Protein AF-A0A2J6SRW3-F1 (afdb_monomer)

Nearest PDB structures (foldseek):
  9bcx-assembly1_I  TM=2.995E-01  e=3.401E+00  Saccharomyces cerevisiae
  7tyx-assembly1_E  TM=2.985E-01  e=9.041E+00  Homo sapiens

Mean predicted aligned error: 15.65 Å

Organism: NCBI:txid1095630

Foldseek 3Di:
DDDPVPQDDPVVLVPDPLVVLLVVLLVVCVVPVPDDLVVSCVSRVRVDSVVSVVVNVVVVVVVVLVVQLLVQLCVVCVVVVNHRALVSSLVSQQVSCVVVVHDGDDPVRSVVVVVVCPVDDGDPDDGPPPPPPPDDDPPVVDD

Sequence (143 aa):
MARLSNLPNYTLLRDMPERDKLRKAIQFLKANPEETPATAARAYYVRNEDTVKKTWQRERKKMGTARALIQYAVSHAINGGKGATKQIIYNCAMWIRTEDNKIAPSWKWFSQWLKSTPELHMIKTKPIASHRIDLHTEQSLRD

Structure (mmCIF, N/CA/C/O backbone):
data_AF-A0A2J6SRW3-F1
#
_entry.id   AF-A0A2J6SRW3-F1
#
loop_
_atom_site.group_PDB
_atom_site.id
_atom_site.type_symbol
_atom_site.label_atom_id
_atom_site.label_alt_id
_atom_site.label_comp_id
_atom_site.label_asym_id
_atom_site.label_entity_id
_atom_site.label_seq_id
_atom_site.pdbx_PDB_ins_code
_atom_site.Cartn_x
_atom_site.Cartn_y
_atom_site.Cartn_z
_atom_site.occupancy
_atom_site.B_iso_or_equiv
_atom_site.auth_seq_id
_atom_site.auth_comp_id
_atom_site.auth_asym_id
_atom_site.auth_atom_id
_atom_site.pdbx_PDB_model_num
ATOM 1 N N . MET A 1 1 ? -27.787 3.342 -3.866 1.00 36.22 1 MET A N 1
ATOM 2 C CA . MET A 1 1 ? -28.312 2.419 -2.834 1.00 36.22 1 MET A CA 1
ATOM 3 C C . MET A 1 1 ? -27.382 1.211 -2.748 1.00 36.22 1 MET A C 1
ATOM 5 O O . MET A 1 1 ? -27.471 0.330 -3.594 1.00 36.22 1 MET A O 1
ATOM 9 N N . ALA A 1 2 ? -26.433 1.209 -1.807 1.00 40.78 2 ALA A N 1
ATOM 10 C CA . ALA A 1 2 ? -25.492 0.103 -1.612 1.00 40.78 2 ALA A CA 1
ATOM 11 C C . ALA A 1 2 ? -26.130 -1.005 -0.753 1.00 40.78 2 ALA A C 1
ATOM 13 O O . ALA A 1 2 ? -26.839 -0.728 0.214 1.00 40.78 2 ALA A O 1
ATOM 14 N N . ARG A 1 3 ? -25.924 -2.261 -1.161 1.00 43.66 3 ARG A N 1
ATOM 15 C CA . ARG A 1 3 ? -26.561 -3.467 -0.611 1.00 43.66 3 ARG A CA 1
ATOM 16 C C . ARG A 1 3 ? -26.023 -3.784 0.792 1.00 43.66 3 ARG A C 1
ATOM 18 O O . ARG A 1 3 ? -24.826 -3.986 0.962 1.00 43.66 3 ARG A O 1
ATOM 25 N N . LEU A 1 4 ? -26.922 -3.930 1.767 1.00 50.81 4 LEU A N 1
ATOM 26 C CA . LEU A 1 4 ? -26.647 -4.341 3.158 1.00 50.81 4 LEU A CA 1
ATOM 27 C C . LEU A 1 4 ? -26.130 -5.794 3.306 1.00 50.81 4 LEU A C 1
ATOM 29 O O . LEU A 1 4 ? -25.950 -6.272 4.421 1.00 50.81 4 LEU A O 1
ATOM 33 N N . SER A 1 5 ? -25.884 -6.517 2.208 1.00 50.94 5 SER A N 1
ATOM 34 C CA . SER A 1 5 ? -25.648 -7.969 2.213 1.00 50.94 5 SER A CA 1
ATOM 35 C C . SER A 1 5 ? -24.276 -8.413 2.733 1.00 50.94 5 SER A C 1
ATOM 37 O O . SER A 1 5 ? -24.049 -9.610 2.855 1.00 50.94 5 SER A O 1
ATOM 39 N N . ASN A 1 6 ? -23.363 -7.485 3.039 1.00 56.56 6 ASN A N 1
ATOM 40 C CA . ASN A 1 6 ? -22.002 -7.797 3.500 1.00 56.56 6 ASN A CA 1
ATOM 41 C C . ASN A 1 6 ? -21.729 -7.363 4.947 1.00 56.56 6 ASN A C 1
ATOM 43 O O . ASN A 1 6 ? -20.568 -7.283 5.356 1.00 56.56 6 ASN A O 1
ATOM 47 N N . LEU A 1 7 ? -22.771 -7.049 5.723 1.00 59.22 7 LEU A N 1
ATOM 48 C CA . LEU A 1 7 ? -22.577 -6.689 7.120 1.00 59.22 7 LEU A CA 1
ATOM 49 C C . LEU A 1 7 ? -22.248 -7.943 7.953 1.00 59.22 7 LEU A C 1
ATOM 51 O O . LEU A 1 7 ? -22.978 -8.932 7.907 1.00 59.22 7 LEU A O 1
ATOM 55 N N . PRO A 1 8 ? -21.136 -7.930 8.699 1.00 60.94 8 PRO A N 1
ATOM 56 C CA . PRO A 1 8 ? -20.724 -9.050 9.539 1.00 60.94 8 PRO A CA 1
ATOM 57 C C . PRO A 1 8 ? -21.700 -9.301 10.700 1.00 60.94 8 PRO A C 1
ATOM 59 O O . PRO A 1 8 ? -22.251 -8.364 11.277 1.00 60.94 8 PRO A O 1
ATOM 62 N N . ASN A 1 9 ? -21.855 -10.574 11.089 1.00 65.56 9 ASN A N 1
ATOM 63 C CA . ASN A 1 9 ? -22.649 -10.976 12.256 1.00 65.56 9 ASN A CA 1
ATOM 64 C C . ASN A 1 9 ? -22.162 -10.256 13.529 1.00 65.56 9 ASN A C 1
ATOM 66 O O . ASN A 1 9 ? -21.018 -10.412 13.964 1.00 65.56 9 ASN A O 1
ATOM 70 N N . TYR A 1 10 ? -23.061 -9.475 14.123 1.00 60.00 10 TYR A N 1
ATOM 71 C CA . TYR A 1 10 ? -22.820 -8.509 15.203 1.00 60.00 10 TYR A CA 1
ATOM 72 C C . TYR A 1 10 ? -22.334 -9.149 16.511 1.00 60.00 10 TYR A C 1
ATOM 74 O O . TYR A 1 10 ? -21.537 -8.550 17.234 1.00 60.00 10 TYR A O 1
ATOM 82 N N . THR A 1 11 ? -22.751 -10.382 16.800 1.00 58.75 11 THR A N 1
ATOM 83 C CA . THR A 1 11 ? -22.371 -11.118 18.016 1.00 58.75 11 THR A CA 1
ATOM 84 C C . THR A 1 11 ? -20.885 -11.476 18.053 1.00 58.75 11 THR A C 1
ATOM 86 O O . THR A 1 11 ? -20.236 -11.270 19.070 1.00 58.75 11 THR A O 1
ATOM 89 N N . LEU A 1 12 ? -20.295 -11.902 16.932 1.00 65.94 12 LEU A N 1
ATOM 90 C CA . LEU A 1 12 ? -18.880 -12.307 16.872 1.00 65.94 12 LEU A CA 1
ATOM 91 C C . LEU A 1 12 ? -17.896 -11.126 16.861 1.00 65.94 12 LEU A C 1
ATOM 93 O O . LEU A 1 12 ? -16.700 -11.301 17.088 1.00 65.94 12 LEU A O 1
ATOM 97 N N . LEU A 1 13 ? -18.370 -9.917 16.555 1.00 67.62 13 LEU A N 1
ATOM 98 C CA . LEU A 1 13 ? -17.524 -8.726 16.464 1.00 67.62 13 LEU A CA 1
ATOM 99 C C . LEU A 1 13 ? -17.340 -8.004 17.790 1.00 67.62 13 LEU A C 1
ATOM 101 O O . LEU A 1 13 ? -16.354 -7.283 17.953 1.00 67.62 13 LEU A O 1
ATOM 105 N N . ARG A 1 14 ? -18.273 -8.153 18.732 1.00 68.75 14 ARG A N 1
ATOM 106 C CA 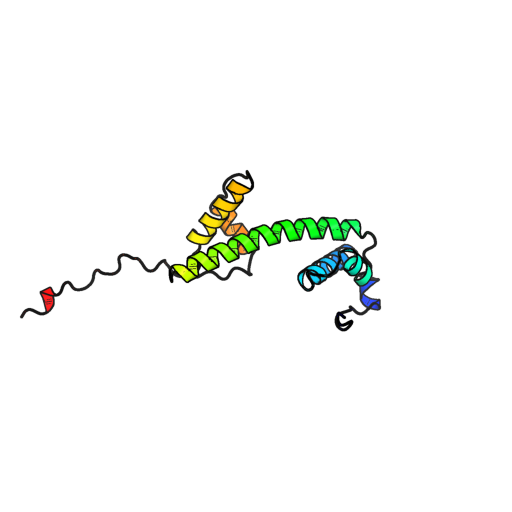. ARG A 1 14 ? -18.201 -7.442 20.010 1.00 68.75 14 ARG A CA 1
ATOM 107 C C . ARG A 1 14 ? -17.042 -7.951 20.865 1.00 68.75 14 ARG A C 1
ATOM 109 O O . ARG A 1 14 ? -16.282 -7.127 21.373 1.00 68.75 14 ARG A O 1
ATOM 116 N N . ASP A 1 15 ? -16.842 -9.264 20.875 1.00 79.31 15 ASP A N 1
ATOM 117 C CA . ASP A 1 15 ? -15.841 -9.951 21.704 1.00 79.31 15 ASP A CA 1
ATOM 118 C C . ASP A 1 15 ? -14.469 -10.071 21.024 1.00 79.31 15 ASP A C 1
ATOM 120 O O . ASP A 1 15 ? -13.483 -10.496 21.623 1.00 79.31 15 ASP A O 1
ATOM 124 N N . MET A 1 16 ? -14.382 -9.665 19.756 1.00 82.38 16 MET A N 1
ATOM 125 C CA . MET A 1 16 ? -13.140 -9.686 18.993 1.00 82.38 16 MET A CA 1
ATOM 126 C C . MET A 1 16 ? -12.125 -8.670 19.552 1.00 82.38 16 MET A C 1
ATOM 128 O O . MET A 1 16 ? -12.514 -7.559 19.921 1.00 82.38 16 MET A O 1
ATOM 132 N N . PRO A 1 17 ? -10.814 -8.970 19.563 1.00 86.88 17 PRO A N 1
ATOM 133 C CA . PRO A 1 17 ? -9.799 -7.990 19.932 1.00 86.88 17 PRO A CA 1
ATOM 134 C C . PRO A 1 17 ? -9.861 -6.742 19.044 1.00 86.88 17 PRO A C 1
ATOM 136 O O . PRO A 1 17 ? -10.062 -6.826 17.831 1.00 86.88 17 PRO A O 1
ATOM 139 N N . GLU A 1 18 ? -9.622 -5.565 19.624 1.00 84.25 18 GLU A N 1
ATOM 140 C CA . GLU A 1 18 ? -9.732 -4.279 18.915 1.00 84.25 18 GLU A CA 1
ATOM 141 C C . GLU A 1 18 ? -8.803 -4.187 17.690 1.00 84.25 18 GLU A C 1
ATOM 143 O O . GLU A 1 18 ? -9.162 -3.610 16.661 1.00 84.25 18 GLU A O 1
ATOM 148 N N . ARG A 1 19 ? -7.637 -4.847 17.753 1.00 85.50 19 ARG A N 1
ATOM 149 C CA . ARG A 1 19 ? -6.706 -4.977 16.620 1.00 85.50 19 ARG A CA 1
ATOM 150 C C . ARG A 1 19 ? -7.325 -5.702 15.422 1.00 85.50 19 ARG A C 1
ATOM 152 O O . ARG A 1 19 ? -7.100 -5.291 14.284 1.00 85.50 19 ARG A O 1
ATOM 159 N N . ASP A 1 20 ? -8.104 -6.751 15.662 1.00 87.62 20 ASP A N 1
ATOM 160 C CA . ASP A 1 20 ? -8.722 -7.542 14.596 1.00 87.62 20 ASP A CA 1
ATOM 161 C C . ASP A 1 20 ? -9.959 -6.846 14.023 1.00 87.62 20 ASP A C 1
ATOM 163 O O . ASP A 1 20 ? -10.156 -6.865 12.805 1.00 87.62 20 ASP A O 1
ATOM 167 N N . LYS A 1 21 ? -10.722 -6.126 14.859 1.00 87.88 21 LYS A N 1
ATOM 168 C CA . LYS A 1 21 ? -11.794 -5.228 14.389 1.00 87.88 21 LYS A CA 1
ATOM 169 C C . LYS A 1 21 ? -11.248 -4.171 13.434 1.00 87.88 21 LYS A C 1
ATOM 171 O O . LYS A 1 21 ? -11.782 -3.986 12.342 1.00 87.88 21 LYS A O 1
ATOM 176 N N . LEU A 1 22 ? -10.132 -3.535 13.803 1.00 89.06 22 LEU A N 1
ATOM 177 C CA . LEU A 1 22 ? -9.450 -2.550 12.965 1.00 89.06 22 LEU A CA 1
ATOM 178 C C . LEU A 1 22 ? -8.972 -3.163 11.639 1.00 89.06 22 LEU A C 1
ATOM 180 O O . LEU A 1 22 ? -9.162 -2.563 10.582 1.00 89.06 22 LEU A O 1
ATOM 184 N N . ARG A 1 23 ? -8.391 -4.370 11.668 1.00 88.06 23 ARG A N 1
ATOM 185 C CA . ARG A 1 23 ? -7.943 -5.070 10.453 1.00 88.06 23 ARG A CA 1
ATOM 186 C C . ARG A 1 23 ? -9.110 -5.335 9.495 1.00 88.06 23 ARG A C 1
ATOM 188 O O . ARG A 1 23 ? -8.982 -5.048 8.305 1.00 88.06 23 ARG A O 1
ATOM 195 N N . LYS A 1 24 ? -10.245 -5.820 10.007 1.00 89.19 24 LYS A N 1
ATOM 196 C CA . LYS A 1 24 ? -11.451 -6.061 9.199 1.00 89.19 24 LYS A CA 1
ATOM 197 C C . LYS A 1 24 ? -12.068 -4.766 8.664 1.00 89.19 24 LYS A C 1
ATOM 199 O O . LYS A 1 24 ? -12.437 -4.721 7.495 1.00 89.19 24 LYS A O 1
ATOM 204 N N . ALA A 1 25 ? -12.095 -3.698 9.463 1.00 88.81 25 ALA A N 1
ATOM 205 C CA . ALA A 1 25 ? -12.568 -2.384 9.022 1.00 88.81 25 ALA A CA 1
ATOM 206 C C . ALA A 1 25 ? -11.741 -1.841 7.844 1.00 88.81 25 ALA A C 1
ATOM 208 O O . ALA A 1 25 ? -12.290 -1.356 6.857 1.00 88.81 25 ALA A O 1
ATOM 209 N N . ILE A 1 26 ? -10.414 -1.984 7.902 1.00 88.50 26 ILE A N 1
ATOM 210 C CA . ILE A 1 26 ? -9.530 -1.594 6.797 1.00 88.50 26 ILE A CA 1
ATOM 211 C C . ILE A 1 26 ? -9.733 -2.491 5.573 1.00 88.50 26 ILE A C 1
ATOM 213 O O . ILE A 1 26 ? -9.733 -1.993 4.451 1.00 88.50 26 ILE A O 1
ATOM 217 N N . GLN A 1 27 ? -9.941 -3.795 5.762 1.00 87.06 27 GLN A N 1
ATOM 218 C CA . GLN A 1 27 ? -10.244 -4.713 4.661 1.00 87.06 27 GLN A CA 1
ATOM 219 C C . GLN A 1 27 ? -11.572 -4.364 3.971 1.00 87.06 27 GLN A C 1
ATOM 221 O O . GLN A 1 27 ? -11.648 -4.385 2.744 1.00 87.06 27 GLN A O 1
ATOM 226 N N . PHE A 1 28 ? -12.587 -3.964 4.737 1.00 87.25 28 PHE A N 1
ATOM 227 C CA . PHE A 1 28 ? -13.860 -3.482 4.207 1.00 87.25 28 PHE A CA 1
ATOM 228 C C . PHE A 1 28 ? -13.699 -2.215 3.359 1.00 87.25 28 PHE A C 1
ATOM 230 O O . PHE A 1 28 ? -14.261 -2.149 2.268 1.00 87.25 28 PHE A O 1
ATOM 237 N N . LEU A 1 29 ? -12.884 -1.253 3.807 1.00 87.25 29 LEU A N 1
ATOM 238 C CA . LEU A 1 29 ? -12.569 -0.044 3.032 1.00 87.25 29 LEU A CA 1
ATOM 239 C C . LEU A 1 29 ? -11.764 -0.349 1.758 1.00 87.25 29 LEU A C 1
ATOM 241 O O . LEU A 1 29 ? -11.920 0.338 0.753 1.00 87.25 29 LEU A O 1
ATOM 245 N N . LYS A 1 30 ? -10.923 -1.395 1.762 1.00 83.12 30 LYS A N 1
ATOM 246 C CA . LYS A 1 30 ? -10.240 -1.867 0.543 1.00 83.12 30 LYS A CA 1
ATOM 247 C C . LYS A 1 30 ? -11.224 -2.434 -0.482 1.00 83.12 30 LYS A C 1
ATOM 249 O O . LYS A 1 30 ? -11.048 -2.186 -1.670 1.00 83.12 30 LYS A O 1
ATOM 254 N N . ALA A 1 31 ? -12.236 -3.173 -0.030 1.00 82.69 31 ALA A N 1
ATOM 255 C CA . ALA A 1 31 ? -13.265 -3.745 -0.899 1.00 82.69 31 ALA A CA 1
ATOM 256 C C . ALA A 1 31 ? -14.289 -2.703 -1.388 1.00 82.69 31 ALA A C 1
ATOM 258 O O . ALA A 1 31 ? -14.826 -2.851 -2.481 1.00 82.69 31 ALA A O 1
ATOM 259 N N . ASN A 1 32 ? -14.533 -1.646 -0.604 1.00 84.31 32 ASN A N 1
ATOM 260 C CA . ASN A 1 32 ? -15.525 -0.609 -0.890 1.00 84.31 32 ASN A CA 1
ATOM 261 C C . ASN A 1 32 ? -14.865 0.783 -0.843 1.00 84.31 32 ASN A C 1
ATOM 263 O O . ASN A 1 32 ? -14.914 1.454 0.189 1.00 84.31 32 ASN A O 1
ATOM 267 N N . PRO A 1 33 ? -14.224 1.235 -1.936 1.00 77.62 33 PRO A N 1
ATOM 268 C CA . PRO A 1 33 ? -13.444 2.474 -1.941 1.00 77.62 33 PRO A CA 1
ATOM 269 C C . PRO A 1 33 ? -14.284 3.758 -1.830 1.00 77.62 33 PRO A C 1
ATOM 271 O O . PRO A 1 33 ? -13.722 4.805 -1.509 1.00 77.62 33 PRO A O 1
ATOM 274 N N . GLU A 1 34 ? -15.592 3.692 -2.091 1.00 81.06 34 GLU A N 1
ATOM 275 C CA . GLU A 1 34 ? -16.524 4.824 -1.949 1.00 81.06 34 GLU A CA 1
ATOM 276 C C . GLU A 1 34 ? -17.013 5.024 -0.508 1.00 81.06 34 GLU A C 1
ATOM 278 O O . GLU A 1 34 ? -17.538 6.083 -0.168 1.00 81.06 34 GLU A O 1
ATOM 283 N N . GLU A 1 35 ? -16.823 4.026 0.358 1.00 86.75 35 GLU A N 1
ATOM 284 C CA . GLU A 1 35 ? -17.306 4.072 1.733 1.00 86.75 35 GLU A CA 1
ATOM 285 C C . GLU A 1 35 ? -16.422 4.933 2.636 1.00 86.75 35 GLU A C 1
ATOM 287 O O . GLU A 1 35 ? -15.200 5.045 2.480 1.00 86.75 35 GLU A O 1
ATOM 292 N N . THR A 1 36 ? -17.053 5.534 3.644 1.00 88.75 36 THR A N 1
ATOM 293 C CA . THR A 1 36 ? -16.344 6.406 4.581 1.00 88.75 36 THR A CA 1
ATOM 294 C C . THR A 1 36 ? -15.687 5.608 5.714 1.00 88.75 36 THR A C 1
ATOM 296 O O . THR A 1 36 ? -16.228 4.591 6.164 1.00 88.75 36 THR A O 1
ATOM 299 N N . PRO A 1 37 ? -14.550 6.080 6.265 1.00 87.88 37 PRO A N 1
ATOM 300 C CA . PRO A 1 37 ? -13.959 5.496 7.471 1.00 87.88 37 PRO A CA 1
ATOM 301 C C . PRO A 1 37 ? -14.932 5.445 8.655 1.00 87.88 37 PRO A C 1
ATOM 303 O O . PRO A 1 37 ? -14.870 4.508 9.448 1.00 87.88 37 PRO A O 1
ATOM 306 N N . ALA A 1 38 ? -15.862 6.403 8.723 1.00 86.50 38 ALA A N 1
ATOM 307 C CA . ALA A 1 38 ? -16.943 6.440 9.700 1.00 86.50 38 ALA A CA 1
ATOM 308 C C . ALA A 1 38 ? -17.891 5.245 9.554 1.00 86.50 38 ALA A C 1
ATOM 310 O O . ALA A 1 38 ? -18.236 4.605 10.549 1.00 86.50 38 ALA A O 1
ATOM 311 N N . THR A 1 39 ? -18.287 4.915 8.318 1.00 88.19 39 THR A N 1
ATOM 312 C CA . THR A 1 39 ? -19.11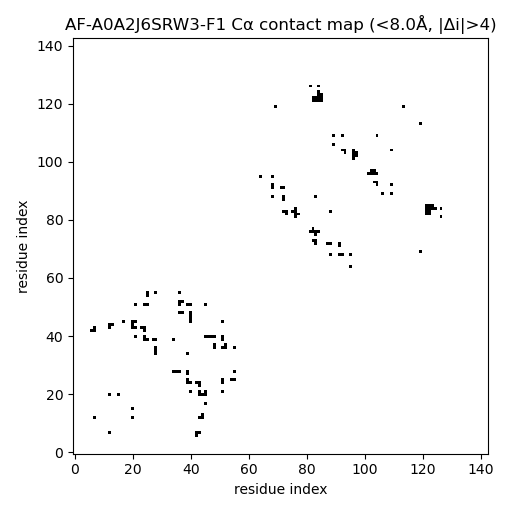4 3.737 8.022 1.00 88.19 39 THR A CA 1
ATOM 313 C C . THR A 1 39 ? -18.402 2.463 8.475 1.00 88.19 39 THR A C 1
ATOM 315 O O . THR A 1 39 ? -18.991 1.631 9.162 1.00 88.19 39 THR A O 1
ATOM 318 N N . ALA A 1 40 ? -17.110 2.329 8.159 1.00 87.38 40 ALA A N 1
ATOM 319 C CA . ALA A 1 40 ? -16.323 1.155 8.528 1.00 87.38 40 ALA A CA 1
ATOM 320 C C . ALA A 1 40 ? -16.117 1.027 10.048 1.00 87.38 40 ALA A C 1
ATOM 322 O O . ALA A 1 40 ? -16.229 -0.070 10.595 1.00 87.38 40 ALA A O 1
ATOM 323 N N . ALA A 1 41 ? -15.855 2.133 10.749 1.00 88.50 41 ALA A N 1
ATOM 324 C CA . ALA A 1 41 ? -15.718 2.134 12.204 1.00 88.50 41 ALA A CA 1
ATOM 325 C C . ALA A 1 41 ? -17.011 1.671 12.891 1.00 88.50 41 ALA A C 1
ATOM 327 O O . ALA A 1 41 ? -16.957 0.841 13.801 1.00 88.50 41 ALA A O 1
ATOM 328 N N . ARG A 1 42 ? -18.167 2.145 12.403 1.00 86.56 42 ARG A N 1
ATOM 329 C CA . ARG A 1 42 ? -19.491 1.736 12.893 1.00 86.56 42 ARG A CA 1
ATOM 330 C C . ARG A 1 42 ? -19.796 0.272 12.584 1.00 86.56 42 ARG A C 1
ATOM 332 O O . ARG A 1 42 ? -20.214 -0.450 13.480 1.00 86.56 42 ARG A O 1
ATOM 339 N N . ALA A 1 43 ? -19.530 -0.180 11.358 1.00 86.00 43 ALA A N 1
ATOM 340 C CA . ALA A 1 43 ? -19.793 -1.556 10.932 1.00 86.00 43 ALA A CA 1
ATOM 341 C C . ALA A 1 43 ? -18.989 -2.604 11.724 1.00 86.00 43 ALA A C 1
ATOM 343 O O . ALA A 1 43 ? -19.455 -3.724 11.915 1.00 86.00 43 ALA A O 1
ATOM 344 N N . TYR A 1 44 ? -17.791 -2.243 12.199 1.00 86.19 44 TYR A N 1
ATOM 345 C CA . TYR A 1 44 ? -16.894 -3.149 12.926 1.00 86.19 44 TYR A CA 1
ATOM 346 C C . TYR A 1 44 ? -16.714 -2.797 14.408 1.00 86.19 44 TYR A C 1
ATOM 348 O O . TYR A 1 44 ? -15.842 -3.370 15.060 1.00 86.19 44 TYR A O 1
ATOM 356 N N . TYR A 1 45 ? -17.530 -1.890 14.957 1.00 85.81 45 TYR A N 1
ATOM 357 C CA . TYR A 1 45 ? -17.496 -1.475 16.367 1.00 85.81 45 TYR A CA 1
ATOM 358 C C . TYR A 1 45 ? -16.095 -1.086 16.863 1.00 85.81 45 TYR A C 1
ATOM 360 O O . TYR A 1 45 ? -15.670 -1.469 17.959 1.00 85.81 45 TYR A O 1
ATOM 368 N N . VAL A 1 46 ? -15.352 -0.344 16.042 1.00 85.81 46 VAL A N 1
ATOM 369 C CA . VAL A 1 46 ? -14.067 0.222 16.458 1.00 85.81 46 VAL A CA 1
ATOM 370 C C . VAL A 1 46 ? -14.353 1.422 17.352 1.00 85.81 46 VAL A C 1
ATOM 372 O O . VAL A 1 46 ? -15.083 2.328 16.958 1.00 85.81 46 VAL A O 1
ATOM 375 N N . ARG A 1 47 ? -13.775 1.438 18.558 1.00 83.56 47 ARG A N 1
ATOM 376 C CA . ARG A 1 47 ? -14.068 2.460 19.575 1.00 83.56 47 ARG A CA 1
ATOM 377 C C . ARG A 1 47 ? -13.690 3.867 19.120 1.00 83.56 47 ARG A C 1
ATOM 379 O O . ARG A 1 47 ? -14.358 4.827 19.486 1.00 83.56 47 ARG A O 1
ATOM 386 N N . ASN A 1 48 ? -12.610 3.979 18.349 1.00 86.12 48 ASN A N 1
ATOM 387 C CA . ASN A 1 48 ? -12.100 5.249 17.857 1.00 86.12 48 ASN A CA 1
ATOM 388 C C . ASN A 1 48 ? -12.066 5.285 16.322 1.00 86.12 48 ASN A C 1
ATOM 390 O O . ASN A 1 48 ? -11.254 4.608 15.683 1.00 86.12 48 ASN A O 1
ATOM 394 N N . GLU A 1 49 ? -12.923 6.121 15.742 1.00 87.19 49 GLU A N 1
ATOM 395 C CA . GLU A 1 49 ? -13.000 6.349 14.300 1.00 87.19 49 GLU A CA 1
ATOM 396 C C . GLU A 1 49 ? -11.702 6.946 13.731 1.00 87.19 49 GLU A C 1
ATOM 398 O O . GLU A 1 49 ? -11.251 6.543 12.653 1.00 87.19 49 GLU A O 1
ATOM 403 N N . ASP A 1 50 ? -11.034 7.839 14.469 1.00 87.75 50 ASP A N 1
ATOM 404 C CA . ASP A 1 50 ? -9.797 8.477 14.008 1.00 87.75 50 ASP A CA 1
ATOM 405 C C . ASP A 1 50 ? -8.675 7.465 13.781 1.00 87.75 50 ASP A C 1
ATOM 407 O O . ASP A 1 50 ? -7.831 7.644 12.895 1.00 87.75 50 ASP A O 1
ATOM 411 N N . THR A 1 51 ? -8.671 6.370 14.543 1.00 88.19 51 THR A N 1
ATOM 412 C CA . THR A 1 51 ? -7.716 5.278 14.348 1.00 88.19 51 THR A CA 1
ATOM 413 C C . THR A 1 51 ? -7.925 4.620 12.986 1.00 88.19 51 THR A C 1
ATOM 415 O O . THR A 1 51 ? -6.948 4.383 12.269 1.00 88.19 51 THR A O 1
ATOM 418 N N . VAL A 1 52 ? -9.179 4.389 12.579 1.00 88.25 52 VAL A N 1
ATOM 419 C CA . VAL A 1 52 ? -9.529 3.847 11.253 1.00 88.25 52 VAL A CA 1
ATOM 420 C C . VAL A 1 52 ? -9.149 4.841 10.158 1.00 88.25 52 VAL A C 1
ATOM 422 O O . VAL A 1 52 ? -8.500 4.473 9.183 1.00 88.25 52 VAL A O 1
ATOM 425 N N . LYS A 1 53 ? -9.461 6.127 10.339 1.00 87.94 53 LYS A N 1
ATOM 426 C CA . LYS A 1 53 ? -9.138 7.184 9.370 1.00 87.94 53 LYS A CA 1
ATOM 427 C C . LYS A 1 53 ? -7.632 7.313 9.126 1.00 87.94 53 LYS A C 1
ATOM 429 O O . LYS A 1 53 ? -7.189 7.288 7.977 1.00 87.94 53 LYS A O 1
ATOM 434 N N . LYS A 1 54 ? -6.825 7.401 10.189 1.00 89.38 54 LYS A N 1
ATOM 435 C CA . LYS A 1 54 ? -5.357 7.521 10.095 1.00 89.38 54 LYS A CA 1
ATOM 436 C C . LYS A 1 54 ? -4.721 6.282 9.467 1.00 89.38 54 LYS A C 1
ATOM 438 O O . LYS A 1 54 ? -3.809 6.402 8.646 1.00 89.38 54 LYS A O 1
ATOM 443 N N . THR A 1 55 ? -5.183 5.088 9.835 1.00 88.06 55 THR A N 1
ATOM 444 C CA . THR A 1 55 ? -4.673 3.839 9.247 1.00 88.06 55 THR A CA 1
ATOM 445 C C . THR A 1 55 ? -5.076 3.699 7.781 1.00 88.06 55 THR A C 1
ATOM 447 O O . THR A 1 55 ? -4.226 3.372 6.955 1.00 88.06 55 THR A O 1
ATOM 450 N N . TRP A 1 56 ? -6.309 4.064 7.427 1.00 88.00 56 TRP A N 1
ATOM 451 C CA . TRP A 1 56 ? -6.781 4.086 6.045 1.00 88.00 56 TRP A CA 1
ATOM 452 C C . TRP A 1 56 ? -5.998 5.061 5.165 1.00 88.00 56 TRP A C 1
ATOM 454 O O . TRP A 1 56 ? -5.592 4.702 4.063 1.00 88.00 56 TRP A O 1
ATOM 464 N N . GLN A 1 57 ? -5.701 6.268 5.654 1.00 84.81 57 GLN A N 1
ATOM 465 C CA . GLN A 1 57 ? -4.870 7.233 4.924 1.00 84.81 57 GLN A CA 1
ATOM 466 C C . GLN A 1 57 ? -3.462 6.692 4.641 1.00 84.81 57 GLN A C 1
ATOM 468 O O . GLN A 1 57 ? -2.956 6.831 3.526 1.00 84.81 57 GLN A O 1
ATOM 473 N N . ARG A 1 58 ? -2.833 6.030 5.623 1.00 82.62 58 ARG A N 1
ATOM 474 C CA . ARG A 1 58 ? -1.518 5.390 5.438 1.00 82.62 58 ARG A CA 1
ATOM 475 C C . ARG A 1 58 ? -1.578 4.270 4.402 1.00 82.62 58 ARG A C 1
ATOM 477 O O . ARG A 1 58 ? -0.687 4.174 3.562 1.00 82.62 58 ARG A O 1
ATOM 484 N N . GLU A 1 59 ? -2.621 3.447 4.442 1.00 80.31 59 GLU A N 1
ATOM 485 C CA . GLU A 1 59 ? -2.823 2.366 3.473 1.00 80.31 59 GLU A CA 1
ATOM 486 C C . GLU A 1 59 ? -3.116 2.904 2.065 1.00 80.31 59 GLU A C 1
ATOM 488 O O . GLU A 1 59 ? -2.510 2.434 1.107 1.00 80.31 59 GLU A O 1
ATOM 493 N N . ARG A 1 60 ? -3.941 3.949 1.920 1.00 75.06 60 ARG A N 1
ATOM 494 C CA . ARG A 1 60 ? -4.169 4.627 0.631 1.00 75.06 60 ARG A CA 1
ATOM 495 C C . ARG A 1 60 ? -2.887 5.202 0.047 1.00 75.06 60 ARG A C 1
ATOM 497 O O . ARG A 1 60 ? -2.658 5.042 -1.147 1.00 75.06 60 ARG A O 1
ATOM 504 N N . LYS A 1 61 ? -2.035 5.818 0.873 1.00 72.44 61 LYS A N 1
ATOM 505 C CA . LYS A 1 61 ? -0.735 6.337 0.423 1.00 72.44 61 LYS A CA 1
ATOM 506 C C . LYS A 1 61 ? 0.146 5.216 -0.135 1.00 72.44 61 LYS A C 1
ATOM 508 O O . LYS A 1 61 ? 0.712 5.378 -1.205 1.00 72.44 61 LYS A O 1
ATOM 513 N N . LYS A 1 62 ? 0.202 4.059 0.537 1.00 68.31 62 LYS A N 1
ATOM 514 C CA . LYS A 1 62 ? 0.927 2.878 0.032 1.00 68.31 62 LYS A CA 1
ATOM 515 C C . LYS A 1 62 ? 0.321 2.324 -1.263 1.00 68.31 62 LYS A C 1
ATOM 517 O O . LYS A 1 62 ? 1.062 1.998 -2.187 1.00 68.31 62 LYS A O 1
ATOM 522 N N . MET A 1 63 ? -1.008 2.214 -1.332 1.00 64.44 63 MET A N 1
ATOM 523 C CA . MET A 1 63 ? -1.712 1.683 -2.505 1.00 64.44 63 MET A CA 1
ATOM 524 C C . MET A 1 63 ? -1.585 2.598 -3.726 1.00 64.44 63 MET A C 1
ATOM 526 O O . MET A 1 63 ? -1.442 2.090 -4.832 1.00 64.44 63 MET A O 1
ATOM 530 N N . GLY A 1 64 ? -1.592 3.924 -3.546 1.00 63.06 64 GLY A N 1
ATOM 531 C CA . GLY A 1 64 ? -1.378 4.886 -4.631 1.00 63.06 64 GLY A CA 1
ATOM 532 C C . GLY A 1 64 ? -0.016 4.701 -5.302 1.00 63.06 64 GLY A C 1
ATOM 533 O O . GLY A 1 64 ? 0.056 4.562 -6.520 1.00 63.06 64 GLY A O 1
ATOM 534 N N . THR A 1 65 ? 1.045 4.577 -4.500 1.00 60.97 65 THR A N 1
ATOM 535 C CA . THR A 1 65 ? 2.405 4.307 -4.990 1.00 60.97 65 THR A CA 1
ATOM 536 C C . THR A 1 65 ? 2.485 2.978 -5.750 1.00 60.97 65 THR A C 1
ATOM 538 O O . THR A 1 65 ? 3.086 2.914 -6.817 1.00 60.97 65 THR A O 1
ATOM 541 N N . ALA A 1 66 ? 1.856 1.916 -5.234 1.00 62.12 66 ALA A N 1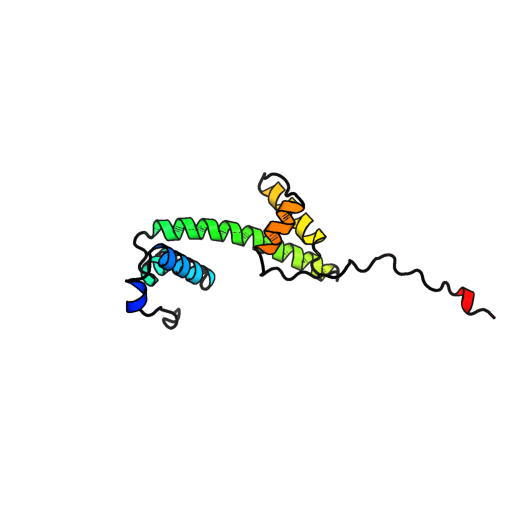
ATOM 542 C CA . ALA A 1 66 ? 1.855 0.604 -5.881 1.00 62.12 66 ALA A CA 1
ATOM 543 C C . ALA A 1 66 ? 1.035 0.586 -7.184 1.00 62.12 66 ALA A C 1
ATOM 545 O O . ALA A 1 66 ? 1.485 0.016 -8.175 1.00 62.12 66 ALA A O 1
ATOM 546 N N . ARG A 1 67 ? -0.134 1.243 -7.215 1.00 62.09 67 ARG A N 1
ATOM 547 C CA . ARG A 1 67 ? -0.987 1.346 -8.410 1.00 62.09 67 ARG A CA 1
ATOM 548 C C . ARG A 1 67 ? -0.325 2.132 -9.534 1.00 62.09 67 ARG A C 1
ATOM 550 O O . ARG A 1 67 ? -0.394 1.676 -10.666 1.00 62.09 67 ARG A O 1
ATOM 557 N N . ALA A 1 68 ? 0.342 3.247 -9.235 1.00 62.69 68 ALA A N 1
ATOM 558 C CA . ALA A 1 68 ? 1.083 4.011 -10.241 1.00 62.69 68 ALA A CA 1
ATOM 559 C C . ALA A 1 68 ? 2.215 3.172 -10.864 1.00 62.69 68 ALA A C 1
ATOM 561 O O . ALA A 1 68 ? 2.366 3.132 -12.082 1.00 62.69 68 ALA A O 1
ATOM 562 N N . LEU A 1 69 ? 2.939 2.414 -10.032 1.00 63.38 69 LEU A N 1
ATOM 563 C CA . LEU A 1 69 ? 3.965 1.455 -10.458 1.00 63.38 69 LEU A CA 1
ATOM 564 C C . LEU A 1 69 ? 3.402 0.357 -11.363 1.00 63.38 69 LEU A C 1
ATOM 566 O O . LEU A 1 69 ? 3.989 0.052 -12.395 1.00 63.38 69 LEU A O 1
ATOM 570 N N . ILE A 1 70 ? 2.270 -0.233 -10.971 1.00 63.44 70 ILE A N 1
ATOM 571 C CA . ILE A 1 70 ? 1.587 -1.278 -11.739 1.00 63.44 70 ILE A CA 1
ATOM 572 C C . ILE A 1 70 ? 1.094 -0.710 -13.067 1.00 63.44 70 ILE A C 1
ATOM 574 O O . ILE A 1 70 ? 1.351 -1.304 -14.103 1.00 63.44 70 ILE A O 1
ATOM 578 N N . GLN A 1 71 ? 0.430 0.443 -13.059 1.00 63.88 71 GLN A N 1
ATOM 579 C CA . GLN A 1 71 ? -0.153 1.045 -14.255 1.00 63.88 71 GLN A CA 1
ATOM 580 C C . GLN A 1 71 ? 0.921 1.468 -15.263 1.00 63.88 71 GLN A C 1
ATOM 582 O O . GLN A 1 71 ? 0.763 1.210 -16.452 1.00 63.88 71 GLN A O 1
ATOM 587 N N . TYR A 1 72 ? 2.035 2.032 -14.790 1.00 63.88 72 TYR A N 1
ATOM 588 C CA . TYR A 1 72 ? 3.183 2.367 -15.631 1.00 63.88 72 TYR A CA 1
ATOM 589 C C . TYR A 1 72 ? 3.918 1.114 -16.136 1.00 63.88 72 TYR A C 1
ATOM 591 O O . TYR A 1 72 ? 4.276 1.028 -17.308 1.00 63.88 72 TYR A O 1
ATOM 599 N N . ALA A 1 73 ? 4.114 0.099 -15.286 1.00 62.25 73 ALA A N 1
ATOM 600 C CA . ALA A 1 73 ? 4.727 -1.157 -15.713 1.00 62.25 73 ALA A CA 1
ATOM 601 C C . ALA A 1 73 ? 3.854 -1.894 -16.739 1.00 62.25 73 ALA A C 1
ATOM 603 O O . ALA A 1 73 ? 4.389 -2.443 -17.693 1.00 62.25 73 ALA A O 1
ATOM 604 N N . VAL A 1 74 ? 2.530 -1.885 -16.567 1.00 60.06 74 VAL A N 1
ATOM 605 C CA . VAL A 1 74 ? 1.551 -2.477 -17.487 1.00 60.06 74 VAL A CA 1
ATOM 606 C C . VAL A 1 74 ? 1.514 -1.709 -18.809 1.00 60.06 74 VAL A C 1
ATOM 608 O O . VAL A 1 74 ? 1.593 -2.343 -19.856 1.00 60.06 74 VAL A O 1
ATOM 611 N N . SER A 1 75 ? 1.482 -0.372 -18.801 1.00 62.31 75 SER A N 1
ATOM 612 C CA . SER A 1 75 ? 1.486 0.418 -20.041 1.00 62.31 75 SER A CA 1
ATOM 613 C C . SER A 1 75 ? 2.778 0.235 -20.846 1.00 62.31 75 SER A C 1
ATOM 615 O O . SER A 1 75 ? 2.721 -0.012 -22.050 1.00 62.31 75 SER A O 1
ATOM 617 N N . HIS A 1 76 ? 3.945 0.259 -20.193 1.00 58.66 76 HIS A N 1
ATOM 618 C CA . HIS A 1 76 ? 5.229 0.031 -20.863 1.00 58.66 76 HIS A CA 1
ATOM 619 C C . HIS A 1 76 ? 5.436 -1.422 -21.310 1.00 58.66 76 HIS A C 1
ATOM 621 O O . HIS A 1 76 ? 6.048 -1.661 -22.350 1.00 58.66 76 HIS A O 1
ATOM 627 N N . ALA A 1 77 ? 4.924 -2.393 -20.552 1.00 57.12 77 ALA A N 1
ATOM 628 C CA . ALA A 1 77 ? 5.007 -3.808 -20.898 1.00 57.12 77 ALA A CA 1
ATOM 629 C C . ALA A 1 77 ? 4.106 -4.191 -22.081 1.00 57.12 77 ALA A C 1
ATOM 631 O O . ALA A 1 77 ? 4.515 -4.985 -22.929 1.00 57.12 77 ALA A O 1
ATOM 632 N N . ILE A 1 78 ? 2.894 -3.626 -22.140 1.00 53.12 78 ILE A N 1
ATOM 633 C CA . ILE A 1 78 ? 1.930 -3.868 -23.221 1.00 53.12 78 ILE A CA 1
ATOM 634 C C . ILE A 1 78 ? 2.401 -3.191 -24.512 1.00 53.12 78 ILE A C 1
ATOM 636 O O . ILE A 1 78 ? 2.452 -3.847 -25.548 1.00 53.12 78 ILE A O 1
ATOM 640 N N . ASN A 1 79 ? 2.831 -1.924 -24.453 1.00 55.62 79 ASN A N 1
ATOM 641 C CA . ASN A 1 79 ? 3.243 -1.182 -25.652 1.00 55.62 79 ASN A CA 1
ATOM 642 C C . ASN A 1 79 ? 4.536 -1.716 -26.293 1.00 55.62 79 ASN A C 1
ATOM 644 O O . ASN A 1 79 ? 4.763 -1.504 -27.479 1.00 55.62 79 ASN A O 1
ATOM 648 N N . GLY A 1 80 ? 5.388 -2.407 -25.528 1.00 58.56 80 GLY A N 1
ATOM 649 C CA . GLY A 1 80 ? 6.632 -2.994 -26.033 1.00 58.56 80 GLY A CA 1
ATOM 650 C C . GLY A 1 80 ? 6.566 -4.491 -26.344 1.00 58.56 80 GLY A C 1
ATOM 651 O O . GLY A 1 80 ? 7.596 -5.055 -26.711 1.00 58.56 80 GLY A O 1
ATOM 652 N N . GLY A 1 81 ? 5.430 -5.165 -26.108 1.00 55.12 81 GLY A N 1
ATOM 653 C CA . GLY A 1 81 ? 5.289 -6.628 -26.233 1.00 55.12 81 GLY A CA 1
ATOM 654 C C . GLY A 1 81 ? 6.179 -7.449 -25.283 1.00 55.12 81 GLY A C 1
ATOM 655 O O . GLY A 1 81 ? 6.192 -8.678 -25.322 1.00 55.12 81 GLY A O 1
ATOM 656 N N . LYS A 1 82 ? 6.938 -6.782 -24.411 1.00 55.91 82 LYS A N 1
ATOM 657 C CA . LYS A 1 82 ? 7.862 -7.369 -23.443 1.00 55.91 82 LYS A CA 1
ATOM 658 C C . LYS A 1 82 ? 7.195 -7.215 -22.088 1.00 55.91 82 LYS A C 1
ATOM 660 O O . LYS A 1 82 ? 7.270 -6.148 -21.488 1.00 55.91 82 LYS A O 1
ATOM 665 N N . GLY A 1 83 ? 6.486 -8.249 -21.635 1.00 60.41 83 GLY A N 1
ATOM 666 C CA . GLY A 1 83 ? 5.726 -8.183 -20.386 1.00 60.41 83 GLY A CA 1
ATOM 667 C C . GLY A 1 83 ? 6.554 -7.696 -19.182 1.00 60.41 83 GLY A C 1
ATOM 668 O O . GLY A 1 83 ? 7.788 -7.688 -19.213 1.00 60.41 83 GLY A O 1
ATOM 669 N N . ALA A 1 84 ? 5.879 -7.281 -18.106 1.00 67.88 84 ALA A N 1
ATOM 670 C CA . ALA A 1 84 ? 6.500 -6.587 -16.976 1.00 67.88 84 ALA A CA 1
ATOM 671 C C . ALA A 1 84 ? 7.644 -7.406 -16.340 1.00 67.88 84 ALA A C 1
ATOM 673 O O . ALA A 1 84 ? 7.434 -8.334 -15.553 1.00 67.88 84 ALA A O 1
ATOM 674 N N . THR A 1 85 ? 8.876 -7.058 -16.719 1.00 74.50 85 THR A N 1
ATOM 675 C CA . THR A 1 85 ? 10.111 -7.706 -16.267 1.00 74.50 85 THR A CA 1
ATOM 676 C C . THR A 1 85 ? 10.575 -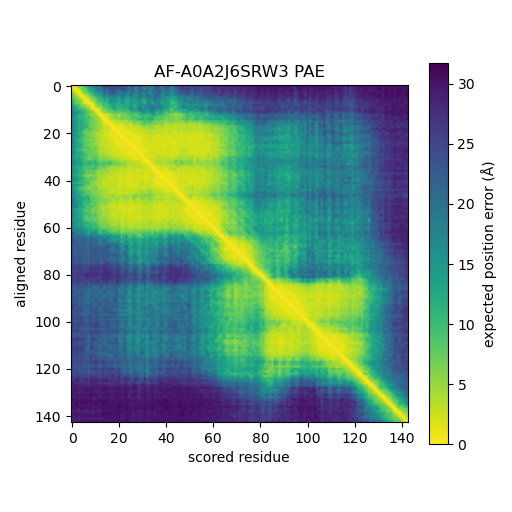7.054 -14.964 1.00 74.50 85 THR A C 1
ATOM 678 O O . THR A 1 85 ? 10.373 -5.856 -14.758 1.00 74.50 85 THR A O 1
ATOM 681 N N . LYS A 1 86 ? 11.267 -7.806 -14.094 1.00 76.69 86 LYS A N 1
ATOM 682 C CA . LYS A 1 86 ? 11.813 -7.299 -12.813 1.00 76.69 86 LYS A CA 1
ATOM 683 C C . LYS A 1 86 ? 12.568 -5.974 -12.946 1.00 76.69 86 LYS A C 1
ATOM 685 O O . LYS A 1 86 ? 12.451 -5.113 -12.085 1.00 76.69 86 LYS A O 1
ATOM 690 N N . GLN A 1 87 ? 13.336 -5.828 -14.020 1.00 76.31 87 GLN A N 1
ATOM 691 C CA . GLN A 1 87 ? 14.170 -4.659 -14.281 1.00 76.31 87 GLN A CA 1
ATOM 692 C C . GLN A 1 87 ? 13.339 -3.418 -14.639 1.00 76.31 87 GLN A C 1
ATOM 694 O O . GLN A 1 87 ? 13.633 -2.331 -14.155 1.00 76.31 87 GLN A O 1
ATOM 699 N N . ILE A 1 88 ? 12.251 -3.595 -15.398 1.00 76.44 88 ILE A N 1
ATOM 700 C CA . ILE A 1 88 ? 11.298 -2.519 -15.703 1.00 76.44 88 ILE A CA 1
ATOM 701 C C . ILE A 1 88 ? 10.683 -2.025 -14.396 1.00 76.44 88 ILE A C 1
ATOM 703 O O . ILE A 1 88 ? 10.788 -0.847 -14.077 1.00 76.44 88 ILE A O 1
ATOM 707 N N . ILE A 1 89 ? 10.140 -2.933 -13.584 1.00 78.06 89 ILE A N 1
ATOM 708 C CA . ILE A 1 89 ? 9.485 -2.582 -12.315 1.00 78.06 89 ILE A CA 1
ATOM 709 C C . ILE A 1 89 ? 10.472 -1.924 -11.340 1.00 78.06 89 ILE A C 1
ATOM 711 O O . ILE A 1 89 ? 10.110 -0.974 -10.649 1.00 78.06 89 ILE A O 1
ATOM 715 N N . TYR A 1 90 ? 11.727 -2.375 -11.307 1.00 81.44 90 TYR A N 1
ATOM 716 C CA . TYR A 1 90 ? 12.770 -1.727 -10.513 1.00 81.44 90 TYR A CA 1
ATOM 717 C C . TYR A 1 90 ? 13.009 -0.273 -10.939 1.00 81.44 90 TYR A C 1
ATOM 719 O O . TYR A 1 90 ? 13.026 0.614 -10.087 1.00 81.44 90 TYR A O 1
ATOM 727 N N . ASN A 1 91 ? 13.118 -0.011 -12.244 1.00 77.50 91 ASN A N 1
ATOM 728 C CA . ASN A 1 91 ? 13.292 1.346 -12.768 1.00 77.50 91 ASN A CA 1
ATOM 729 C C . ASN A 1 91 ? 12.087 2.241 -12.438 1.00 77.50 91 ASN A C 1
ATOM 731 O O . ASN A 1 91 ? 12.263 3.392 -12.048 1.00 77.50 91 ASN A O 1
ATOM 735 N N . CYS A 1 92 ? 10.871 1.692 -12.493 1.00 76.38 92 CYS A N 1
ATOM 736 C CA . CYS A 1 92 ? 9.653 2.399 -12.081 1.00 76.38 92 CYS A CA 1
ATOM 737 C C . CYS A 1 92 ? 9.701 2.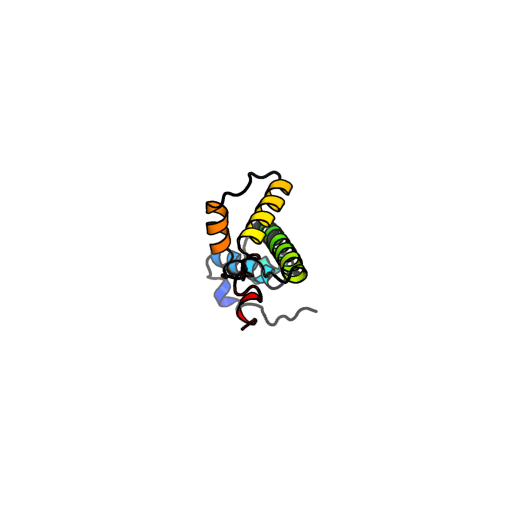769 -10.591 1.00 76.38 92 CYS A C 1
ATOM 739 O O . CYS A 1 92 ? 9.375 3.888 -10.199 1.00 76.38 92 CYS A O 1
ATOM 741 N N . ALA A 1 93 ? 10.139 1.828 -9.748 1.00 77.81 93 ALA A N 1
ATOM 742 C CA . ALA A 1 93 ? 10.278 2.046 -8.313 1.00 77.81 93 ALA A CA 1
ATOM 743 C C . ALA A 1 93 ? 11.362 3.077 -7.982 1.00 77.81 93 ALA A C 1
ATOM 745 O O . ALA A 1 93 ? 11.221 3.800 -6.996 1.00 77.81 93 ALA A O 1
ATOM 746 N N . MET A 1 94 ? 12.423 3.164 -8.790 1.00 80.88 94 MET A N 1
ATOM 747 C CA . MET A 1 94 ? 13.406 4.240 -8.675 1.00 80.88 94 MET A CA 1
ATOM 748 C C . MET A 1 94 ? 12.767 5.595 -8.972 1.00 80.88 94 MET A C 1
ATOM 750 O O . MET A 1 94 ? 12.843 6.481 -8.126 1.00 80.88 94 MET A O 1
ATOM 754 N N . TRP A 1 95 ? 12.087 5.721 -10.114 1.00 74.06 95 TRP A N 1
ATOM 755 C CA . TRP A 1 95 ? 11.508 6.985 -10.576 1.00 74.06 95 TRP A CA 1
ATOM 756 C C . TRP A 1 95 ? 10.470 7.562 -9.598 1.00 74.06 95 TRP A C 1
ATOM 758 O O . TRP A 1 95 ? 10.528 8.730 -9.221 1.00 74.06 95 TRP A O 1
ATOM 768 N N . ILE A 1 96 ? 9.585 6.716 -9.069 1.00 73.38 96 ILE A N 1
ATOM 769 C CA . ILE A 1 96 ? 8.590 7.142 -8.073 1.00 73.38 96 ILE A CA 1
ATOM 770 C C . ILE A 1 96 ? 9.245 7.576 -6.758 1.00 73.38 96 ILE A C 1
ATOM 772 O O . ILE A 1 96 ? 8.786 8.505 -6.098 1.00 73.38 96 ILE A O 1
ATOM 776 N N . ARG A 1 97 ? 10.329 6.914 -6.338 1.00 77.12 97 ARG A N 1
ATOM 777 C CA . ARG A 1 97 ? 11.036 7.317 -5.114 1.00 77.12 97 ARG A CA 1
ATOM 778 C C . ARG A 1 97 ? 11.786 8.626 -5.302 1.00 77.12 97 ARG A C 1
ATOM 780 O O . ARG A 1 97 ? 11.829 9.397 -4.351 1.00 77.12 97 ARG A O 1
ATOM 787 N N . THR A 1 98 ? 12.322 8.884 -6.494 1.00 73.88 98 THR A N 1
ATOM 788 C CA . THR A 1 98 ? 12.921 10.184 -6.811 1.00 73.88 98 THR A CA 1
ATOM 789 C C . THR A 1 98 ? 11.876 11.296 -6.827 1.00 73.88 98 THR A C 1
ATOM 791 O O . THR A 1 98 ? 12.131 12.348 -6.254 1.00 73.88 98 THR A O 1
ATOM 794 N N . GLU A 1 99 ? 10.680 11.047 -7.370 1.00 70.00 99 GLU A N 1
ATOM 795 C CA . GLU A 1 99 ? 9.561 12.002 -7.339 1.00 70.00 99 GLU A CA 1
ATOM 796 C C . GLU A 1 99 ? 9.103 12.305 -5.899 1.00 70.00 99 GLU A C 1
ATOM 798 O O . GLU A 1 99 ? 8.852 13.450 -5.532 1.00 70.00 99 GLU A O 1
ATOM 803 N N . ASP A 1 100 ? 9.105 11.289 -5.035 1.00 72.31 100 ASP A N 1
ATOM 804 C CA . ASP A 1 100 ? 8.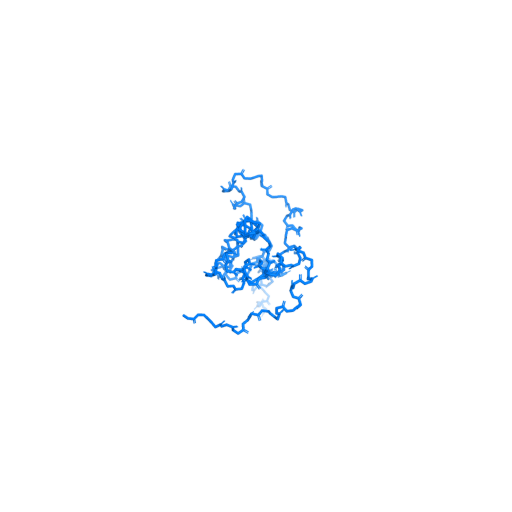823 11.416 -3.603 1.00 72.31 100 ASP A CA 1
ATOM 805 C C . ASP A 1 100 ? 9.969 12.057 -2.777 1.00 72.31 100 ASP A C 1
ATOM 807 O O . ASP A 1 100 ? 9.880 12.081 -1.543 1.00 72.31 100 ASP A O 1
ATOM 811 N N . ASN A 1 101 ? 11.063 12.520 -3.402 1.00 76.38 101 ASN A N 1
ATOM 812 C CA . ASN A 1 101 ? 12.296 12.982 -2.738 1.00 76.38 101 ASN A CA 1
ATOM 813 C C . ASN A 1 101 ? 12.870 11.969 -1.724 1.00 76.38 101 ASN A C 1
ATOM 815 O O . ASN A 1 101 ? 13.407 12.321 -0.672 1.00 76.38 101 ASN A O 1
ATOM 819 N N . LYS A 1 102 ? 12.736 10.673 -2.017 1.00 78.44 102 LYS A N 1
ATOM 820 C CA . LYS A 1 102 ? 13.267 9.575 -1.203 1.00 78.44 102 LYS A CA 1
ATOM 821 C C . LYS A 1 102 ? 14.538 9.016 -1.821 1.00 78.44 102 LYS A C 1
ATOM 823 O O . LYS A 1 102 ? 14.737 9.029 -3.031 1.00 78.44 102 LYS A O 1
ATOM 828 N N . ILE A 1 103 ? 15.354 8.407 -0.964 1.00 83.38 103 ILE A N 1
ATOM 829 C CA . ILE A 1 103 ? 16.552 7.677 -1.38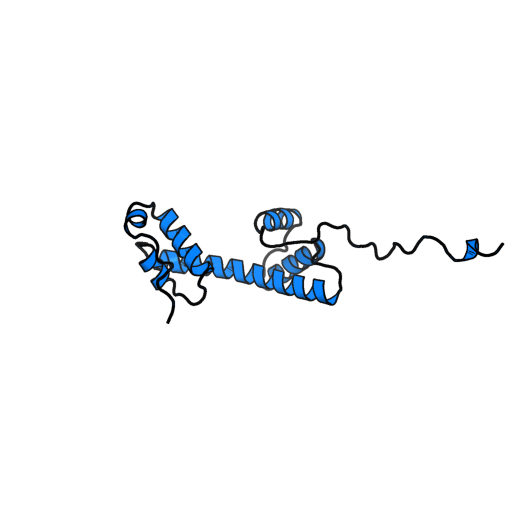3 1.00 83.38 103 ILE A CA 1
ATOM 830 C C . ILE A 1 103 ? 16.162 6.582 -2.385 1.00 83.38 103 ILE A C 1
ATOM 832 O O . ILE A 1 103 ? 15.183 5.841 -2.172 1.00 83.38 103 ILE A O 1
ATOM 836 N N . ALA A 1 104 ? 16.956 6.495 -3.457 1.00 79.12 104 ALA A N 1
ATOM 837 C CA . ALA A 1 104 ? 16.829 5.481 -4.488 1.00 79.12 104 ALA A CA 1
ATOM 838 C C . ALA A 1 104 ? 16.847 4.075 -3.856 1.00 79.12 104 ALA A C 1
ATOM 840 O O . ALA A 1 104 ? 17.635 3.798 -2.945 1.00 79.12 104 ALA A O 1
ATOM 841 N N . PRO A 1 105 ? 15.949 3.178 -4.281 1.00 83.56 105 PRO A N 1
ATOM 842 C CA . PRO A 1 105 ? 15.854 1.857 -3.691 1.00 83.56 105 PRO A CA 1
ATOM 843 C C . PRO A 1 105 ? 17.068 1.019 -4.094 1.00 83.56 105 PRO A C 1
ATOM 845 O O . PRO A 1 105 ? 17.487 1.042 -5.243 1.00 83.56 105 PRO A O 1
ATOM 848 N N . SER A 1 106 ? 17.601 0.225 -3.167 1.00 87.62 106 SER A N 1
ATOM 849 C CA . SER A 1 106 ? 18.598 -0.789 -3.515 1.00 87.62 106 SER A CA 1
ATOM 850 C C . SER A 1 106 ? 17.930 -2.027 -4.118 1.00 87.62 106 SER A C 1
ATOM 852 O O . SER A 1 106 ? 16.761 -2.323 -3.84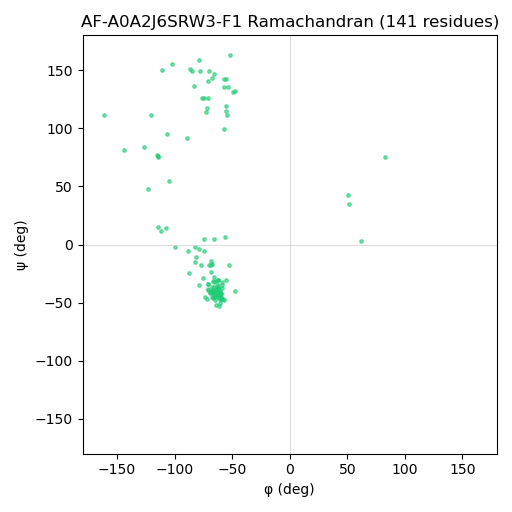9 1.00 87.62 106 SER A O 1
ATOM 854 N N . TRP A 1 107 ? 18.688 -2.827 -4.868 1.00 83.81 107 TRP A N 1
ATOM 855 C CA . TRP A 1 107 ? 18.183 -4.090 -5.418 1.00 83.81 107 TRP A CA 1
ATOM 856 C C . TRP A 1 107 ? 17.696 -5.071 -4.334 1.00 83.81 107 TRP A C 1
ATOM 858 O O . TRP A 1 107 ? 16.705 -5.788 -4.512 1.00 83.81 107 TRP A O 1
ATOM 868 N N . LYS A 1 108 ? 18.358 -5.072 -3.167 1.00 86.31 108 LYS A N 1
ATOM 869 C CA . LYS A 1 108 ? 17.956 -5.869 -1.996 1.00 86.31 108 LYS A CA 1
ATOM 870 C C . LYS A 1 108 ? 16.611 -5.401 -1.441 1.00 86.31 108 LYS A C 1
ATOM 872 O O . LYS A 1 108 ? 15.743 -6.236 -1.187 1.00 86.31 108 LYS A O 1
ATOM 877 N N . TRP A 1 109 ? 16.425 -4.084 -1.312 1.00 88.38 109 TRP A N 1
ATOM 878 C CA . TRP A 1 109 ? 15.148 -3.496 -0.907 1.00 88.38 109 TRP A CA 1
ATOM 879 C C . TRP A 1 109 ? 14.041 -3.871 -1.894 1.00 88.38 109 TRP A C 1
ATOM 881 O O . TRP A 1 109 ? 12.992 -4.354 -1.480 1.00 88.38 109 TRP A O 1
ATOM 891 N N . PHE A 1 110 ? 14.304 -3.736 -3.196 1.00 85.56 110 PHE A N 1
ATOM 892 C CA . PHE A 1 110 ? 13.348 -4.079 -4.246 1.00 85.56 110 PHE A CA 1
ATOM 893 C C . PHE A 1 110 ? 12.929 -5.549 -4.187 1.00 85.56 110 PHE A C 1
ATOM 895 O O . PHE A 1 110 ? 11.743 -5.859 -4.232 1.00 85.56 110 PHE A O 1
ATOM 902 N N . SER A 1 111 ? 13.889 -6.456 -4.010 1.00 82.62 111 SER A N 1
ATOM 903 C CA . SER A 1 111 ? 13.622 -7.893 -3.916 1.00 82.62 111 SER A CA 1
ATOM 904 C C . SER A 1 111 ? 12.769 -8.262 -2.697 1.00 82.62 111 SER A C 1
ATOM 906 O O . SER A 1 111 ? 11.946 -9.172 -2.779 1.00 82.62 111 SER A O 1
ATOM 908 N N . GLN A 1 112 ? 12.950 -7.575 -1.564 1.00 83.38 112 GLN A N 1
ATOM 909 C CA . GLN A 1 112 ? 12.117 -7.756 -0.369 1.00 83.38 112 GLN A CA 1
ATOM 910 C C . GLN A 1 112 ? 10.729 -7.140 -0.545 1.00 83.38 112 GLN A C 1
ATOM 912 O O . GLN A 1 112 ? 9.732 -7.793 -0.244 1.00 83.38 112 GLN A O 1
ATOM 917 N N . TRP A 1 113 ? 10.665 -5.917 -1.072 1.00 82.69 113 TRP A N 1
ATOM 918 C CA . TRP A 1 113 ? 9.415 -5.221 -1.359 1.00 82.69 113 TRP A CA 1
ATOM 919 C C . TRP A 1 113 ? 8.539 -6.049 -2.295 1.00 82.69 113 TRP A C 1
ATOM 921 O O . TRP A 1 113 ? 7.395 -6.337 -1.972 1.00 82.69 113 TRP A O 1
ATOM 931 N N . LEU A 1 114 ? 9.110 -6.558 -3.380 1.00 78.50 114 LEU A N 1
ATOM 932 C CA . LEU A 1 114 ? 8.412 -7.393 -4.344 1.00 78.50 114 LEU A CA 1
ATOM 933 C C . LEU A 1 114 ? 7.817 -8.672 -3.727 1.00 78.50 114 LEU A C 1
ATOM 935 O O . LEU A 1 114 ? 6.716 -9.071 -4.086 1.00 78.50 114 LEU A O 1
ATOM 939 N N . LYS A 1 115 ? 8.512 -9.310 -2.776 1.00 77.88 115 LYS A N 1
ATOM 940 C CA . LYS A 1 115 ? 7.968 -10.471 -2.044 1.00 77.88 115 LYS A CA 1
ATOM 941 C C . LYS A 1 115 ? 6.774 -10.099 -1.161 1.00 77.88 115 LYS A C 1
ATOM 943 O O . LYS A 1 115 ? 5.933 -10.951 -0.902 1.00 77.88 115 LYS A O 1
ATOM 948 N N . SER A 1 116 ? 6.710 -8.852 -0.692 1.00 75.19 116 SER A N 1
ATOM 949 C CA . SER A 1 116 ? 5.600 -8.340 0.119 1.00 75.19 116 SER A CA 1
ATOM 950 C C . SER A 1 116 ? 4.377 -7.911 -0.702 1.00 75.19 116 SER A C 1
ATOM 952 O O . SER A 1 116 ? 3.315 -7.695 -0.123 1.00 75.19 116 SER A O 1
ATOM 954 N N . THR A 1 117 ? 4.501 -7.830 -2.033 1.00 69.94 117 THR A N 1
ATOM 955 C CA . THR A 1 117 ? 3.430 -7.453 -2.971 1.00 69.94 117 THR A CA 1
ATOM 956 C C . THR A 1 117 ? 3.084 -8.632 -3.897 1.00 69.94 117 THR A C 1
ATOM 958 O O . THR A 1 117 ? 3.484 -8.647 -5.061 1.00 69.94 117 THR A O 1
ATOM 961 N N . PRO A 1 118 ? 2.335 -9.642 -3.411 1.00 65.56 118 PRO A N 1
ATOM 962 C CA . PRO A 1 118 ? 1.998 -10.830 -4.203 1.00 65.56 118 PRO A CA 1
ATOM 963 C C . PRO A 1 118 ? 1.054 -10.539 -5.380 1.00 65.56 118 PRO A C 1
ATOM 965 O O . PRO A 1 118 ? 0.972 -11.343 -6.301 1.00 65.56 118 PRO A O 1
ATOM 968 N N . GLU A 1 119 ? 0.373 -9.390 -5.375 1.00 64.12 119 GLU A N 1
ATOM 969 C CA . GLU A 1 119 ? -0.538 -8.948 -6.444 1.00 64.12 119 GLU A CA 1
ATOM 970 C C . GLU A 1 119 ? 0.193 -8.598 -7.755 1.00 64.12 119 GLU A C 1
ATOM 972 O O . GLU A 1 119 ? -0.431 -8.466 -8.807 1.00 64.12 119 GLU A O 1
ATOM 977 N N . LEU A 1 120 ? 1.522 -8.445 -7.715 1.00 64.75 120 LEU A N 1
ATOM 978 C CA . LEU A 1 120 ? 2.321 -8.088 -8.881 1.00 64.75 120 LEU A CA 1
ATOM 979 C C . LEU A 1 120 ? 2.784 -9.343 -9.633 1.00 64.75 120 LEU A C 1
ATOM 981 O O . LEU A 1 120 ? 3.853 -9.900 -9.369 1.00 64.75 120 LEU A O 1
ATOM 985 N N . HIS A 1 121 ? 1.992 -9.776 -10.613 1.00 62.09 121 HIS A N 1
ATOM 986 C CA . HIS A 1 121 ? 2.394 -10.840 -11.528 1.00 62.09 121 HIS A CA 1
ATOM 987 C C . HIS A 1 121 ? 3.451 -10.324 -12.510 1.00 62.09 121 HIS A C 1
ATOM 989 O O . HIS A 1 121 ? 3.188 -9.466 -13.348 1.00 62.09 121 HIS A O 1
ATOM 995 N N . MET A 1 122 ? 4.665 -10.859 -12.402 1.00 66.75 122 MET A N 1
ATOM 996 C CA . MET A 1 122 ? 5.765 -10.545 -13.309 1.00 66.75 122 MET A CA 1
ATOM 997 C C . MET A 1 122 ? 6.113 -11.742 -14.173 1.00 66.75 122 MET A C 1
ATOM 999 O O . MET A 1 122 ? 6.068 -12.893 -13.722 1.00 66.75 122 MET A O 1
ATOM 1003 N N . ILE A 1 123 ? 6.603 -11.456 -15.373 1.00 63.59 123 ILE A N 1
ATOM 1004 C CA . ILE A 1 123 ? 7.192 -12.483 -16.216 1.00 63.59 123 ILE A CA 1
ATOM 1005 C C . ILE A 1 123 ? 8.545 -12.894 -15.609 1.00 63.59 123 ILE A C 1
ATOM 1007 O O . ILE A 1 123 ? 9.460 -12.084 -15.460 1.00 63.59 123 ILE A O 1
ATOM 1011 N N . LYS A 1 124 ? 8.665 -14.170 -15.215 1.00 58.28 124 LYS A N 1
ATOM 1012 C CA . LYS A 1 124 ? 9.909 -14.763 -14.678 1.00 58.28 124 LYS A CA 1
ATOM 1013 C C . LYS A 1 124 ? 10.929 -15.117 -15.766 1.00 58.28 124 LYS A C 1
ATOM 1015 O O . LYS A 1 124 ? 12.008 -15.608 -15.437 1.00 58.28 124 LYS A O 1
ATOM 1020 N N . THR A 1 125 ? 10.589 -14.938 -17.038 1.00 56.50 125 THR A N 1
ATOM 1021 C CA . THR A 1 125 ? 11.459 -15.335 -18.143 1.00 56.50 125 THR A CA 1
ATOM 1022 C C . THR A 1 125 ? 12.678 -14.426 -18.207 1.00 56.50 125 THR A C 1
ATOM 1024 O O . THR A 1 125 ? 12.629 -13.244 -17.857 1.00 56.50 125 THR A O 1
ATOM 1027 N N . LYS A 1 126 ? 13.797 -14.984 -18.673 1.00 56.78 126 LYS A N 1
ATOM 1028 C CA . LYS A 1 126 ? 14.917 -14.164 -19.137 1.00 56.78 126 LYS A CA 1
ATOM 1029 C C . LYS A 1 126 ? 14.363 -13.220 -20.221 1.00 56.78 126 LYS A C 1
ATOM 1031 O O . LYS A 1 126 ? 13.481 -13.662 -20.968 1.00 56.78 126 LYS A O 1
ATOM 1036 N N . PRO A 1 127 ? 14.802 -11.951 -20.307 1.00 49.59 127 PRO A N 1
ATOM 1037 C CA . PRO A 1 127 ? 14.472 -11.134 -21.469 1.00 49.59 127 PRO A CA 1
ATOM 1038 C C . PRO A 1 127 ? 14.809 -11.960 -22.711 1.00 49.59 127 PRO A C 1
ATOM 1040 O O . PRO A 1 127 ? 15.879 -12.573 -22.749 1.00 49.59 127 PRO A O 1
ATOM 1043 N N . ILE A 1 128 ? 13.883 -12.050 -23.673 1.00 51.69 128 ILE A N 1
ATOM 1044 C CA . ILE A 1 128 ? 14.209 -12.618 -24.984 1.00 51.69 128 ILE A CA 1
ATOM 1045 C C . ILE A 1 128 ? 15.406 -11.802 -25.447 1.00 51.69 128 ILE A C 1
ATOM 1047 O O . ILE A 1 128 ? 15.296 -10.585 -25.604 1.00 51.69 128 ILE A O 1
ATOM 1051 N N . ALA A 1 129 ? 16.570 -12.448 -25.501 1.00 44.47 129 ALA A N 1
ATOM 1052 C CA . ALA A 1 129 ? 17.792 -11.794 -25.906 1.00 44.47 129 ALA A CA 1
ATOM 1053 C C . ALA A 1 129 ? 17.500 -11.203 -27.281 1.00 44.47 129 ALA A C 1
ATOM 1055 O O . ALA A 1 129 ? 17.258 -11.953 -28.223 1.00 44.47 129 ALA A O 1
ATOM 1056 N N . SER A 1 130 ? 17.512 -9.873 -27.399 1.00 51.34 130 SER A N 1
ATOM 1057 C CA . SER A 1 130 ? 17.446 -9.209 -28.706 1.00 51.34 130 SER A CA 1
ATOM 1058 C C . SER A 1 130 ? 18.540 -9.746 -29.653 1.00 51.34 130 SER A C 1
ATOM 1060 O O . SER A 1 130 ? 18.428 -9.605 -30.860 1.00 51.34 130 SER A O 1
ATOM 1062 N N . HIS A 1 131 ? 19.559 -10.412 -29.092 1.00 49.56 131 HIS A N 1
ATOM 1063 C CA . HIS A 1 131 ? 20.657 -11.119 -29.743 1.00 49.56 131 HIS A CA 1
ATOM 1064 C C . HIS A 1 131 ? 20.506 -12.657 -29.702 1.00 49.56 131 HIS A C 1
ATOM 1066 O O . HIS A 1 131 ? 21.369 -13.383 -29.219 1.00 49.56 131 HIS A O 1
ATOM 1072 N N . ARG A 1 132 ? 19.383 -13.191 -30.182 1.00 49.84 132 ARG A N 1
ATOM 1073 C CA . ARG A 1 132 ? 19.308 -14.596 -30.629 1.00 49.84 132 ARG A CA 1
ATOM 1074 C C . ARG A 1 132 ? 18.840 -14.659 -32.083 1.00 49.84 132 ARG A C 1
ATOM 1076 O O . ARG A 1 132 ? 17.941 -15.409 -32.432 1.00 49.84 132 ARG A O 1
ATOM 1083 N N . ILE A 1 133 ? 19.463 -13.831 -32.914 1.00 50.78 133 ILE A N 1
ATOM 1084 C CA . ILE A 1 133 ? 19.587 -14.073 -34.350 1.00 50.78 133 ILE A CA 1
ATOM 1085 C C . ILE A 1 133 ? 21.081 -14.273 -34.573 1.00 50.78 133 ILE A C 1
ATOM 1087 O O . ILE A 1 133 ? 21.787 -13.359 -34.960 1.00 50.78 133 ILE A O 1
ATOM 1091 N N . ASP A 1 134 ? 21.560 -15.438 -34.171 1.00 52.59 134 ASP A N 1
ATOM 1092 C CA . ASP A 1 134 ? 22.810 -16.012 -34.652 1.00 52.59 134 ASP A CA 1
ATOM 1093 C C . ASP A 1 134 ? 22.521 -17.503 -34.708 1.00 52.59 134 ASP A C 1
ATOM 1095 O O . ASP A 1 134 ? 22.750 -18.231 -33.747 1.00 52.59 134 ASP A O 1
ATOM 1099 N N . LEU A 1 135 ? 21.863 -17.934 -35.782 1.00 49.28 135 LEU A N 1
ATOM 1100 C CA . LEU A 1 135 ? 22.011 -19.291 -36.283 1.00 49.28 135 LEU A CA 1
ATOM 1101 C C . LEU A 1 135 ? 21.532 -19.327 -37.738 1.00 49.28 135 LEU A C 1
ATOM 1103 O O . LEU A 1 135 ? 20.341 -19.201 -38.012 1.00 49.28 135 LEU A O 1
ATOM 1107 N N . HIS A 1 136 ? 22.517 -19.524 -38.617 1.00 47.25 136 HIS A N 1
ATOM 1108 C CA . HIS A 1 136 ? 22.443 -19.761 -40.060 1.00 47.25 136 HIS A CA 1
ATOM 1109 C C . HIS A 1 136 ? 22.297 -18.513 -40.941 1.00 47.25 136 HIS A C 1
ATOM 1111 O O . HIS A 1 136 ? 21.260 -18.255 -41.542 1.00 47.25 136 HIS A O 1
ATOM 1117 N N . THR A 1 137 ? 23.403 -17.778 -41.092 1.00 48.41 137 THR A N 1
ATOM 1118 C CA . THR A 1 137 ? 23.715 -17.098 -42.356 1.00 48.41 137 THR A CA 1
ATOM 1119 C C . THR A 1 137 ? 23.525 -18.101 -43.498 1.00 48.41 137 THR A C 1
ATOM 1121 O O . THR A 1 137 ? 24.018 -19.225 -43.425 1.00 48.41 137 THR A O 1
ATOM 1124 N N . GLU A 1 138 ? 22.814 -17.689 -44.543 1.00 53.59 138 GLU A N 1
ATOM 1125 C CA . GLU A 1 138 ? 22.336 -18.455 -45.709 1.00 53.59 138 GLU A CA 1
ATOM 1126 C C . GLU A 1 138 ? 23.426 -19.193 -46.527 1.00 53.59 138 GLU A C 1
ATOM 1128 O O . GLU A 1 138 ? 23.150 -19.773 -47.575 1.00 53.59 138 GLU A O 1
ATOM 1133 N N . GL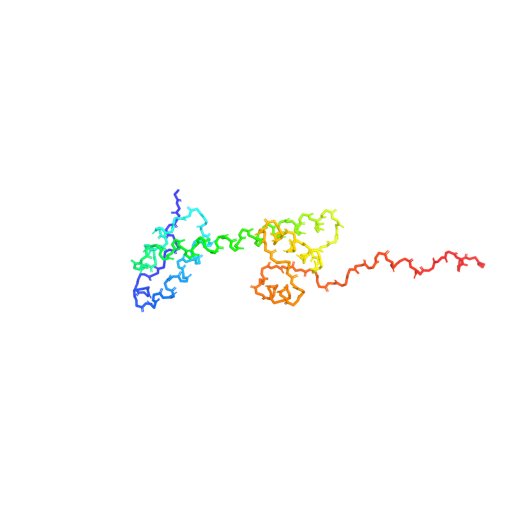N A 1 139 ? 24.677 -19.197 -46.064 1.00 51.97 139 GLN A N 1
ATOM 1134 C CA . GLN A 1 139 ? 25.827 -19.806 -46.729 1.00 51.97 139 GLN A CA 1
ATOM 1135 C C . GLN A 1 139 ? 25.781 -21.341 -46.771 1.00 51.97 139 GLN A C 1
ATOM 1137 O O . GLN A 1 139 ? 26.499 -21.931 -47.567 1.00 51.97 139 GLN A O 1
ATOM 1142 N N . SER A 1 140 ? 24.956 -21.994 -45.946 1.00 52.69 140 SER A N 1
ATOM 1143 C CA . SER A 1 140 ? 24.839 -23.463 -45.901 1.00 52.69 140 SER A CA 1
ATOM 1144 C C . SER A 1 140 ? 23.910 -24.057 -46.970 1.00 52.69 140 SER A C 1
ATOM 1146 O O . SER A 1 140 ? 23.748 -25.269 -47.013 1.00 52.69 140 SER A O 1
ATOM 1148 N N . LEU A 1 141 ? 23.263 -23.222 -47.794 1.00 56.16 141 LEU A N 1
ATOM 1149 C CA . LEU A 1 141 ? 22.323 -23.647 -48.845 1.00 56.16 141 LEU A CA 1
ATOM 1150 C C . LEU A 1 141 ? 22.894 -23.483 -50.264 1.00 56.16 141 LEU A C 1
ATOM 1152 O O . LEU A 1 141 ? 22.143 -23.502 -51.236 1.00 56.16 141 LEU A O 1
ATOM 1156 N N . ARG A 1 142 ? 24.210 -23.282 -50.389 1.00 54.00 142 ARG A N 1
ATOM 1157 C CA . ARG A 1 142 ? 24.918 -23.250 -51.673 1.00 54.00 142 ARG A CA 1
ATOM 1158 C C . ARG A 1 142 ? 25.882 -24.430 -51.760 1.00 54.00 142 ARG A C 1
ATOM 1160 O O . ARG A 1 142 ? 27.079 -24.224 -51.610 1.00 54.00 142 ARG A O 1
ATOM 1167 N N . ASP A 1 143 ? 25.326 -25.610 -52.004 1.00 49.66 143 ASP A N 1
ATOM 1168 C CA . ASP A 1 143 ? 26.008 -26.736 -52.654 1.00 49.66 143 ASP A CA 1
ATOM 1169 C C . ASP A 1 143 ? 25.184 -27.142 -53.884 1.00 49.66 143 ASP A C 1
ATOM 1171 O O . ASP A 1 143 ? 23.939 -27.234 -53.747 1.00 49.66 143 ASP A O 1
#

Radius of gyration: 23.34 Å; Cα contacts (8 Å, |Δi|>4): 94; chains: 1; bounding box: 54×40×74 Å

pLDDT: mean 71.56, std 14.07, range [36.22, 89.38]

Solvent-accessible surface area (backbone atoms only — not comparable to full-atom values): 8706 Å² total; per-residue (Å²): 139,83,78,79,86,77,70,69,69,68,76,71,50,70,80,44,57,70,70,56,30,48,52,51,26,50,50,50,42,69,77,35,77,88,59,51,48,62,57,30,21,62,72,35,70,41,94,54,43,67,60,46,42,57,51,46,53,54,50,49,55,54,48,52,58,50,49,53,45,50,52,51,33,49,53,57,10,61,77,64,76,50,58,42,33,70,66,57,49,48,53,44,54,32,53,54,26,51,74,68,75,41,79,71,70,49,73,69,53,49,58,53,52,53,70,75,41,79,85,67,85,58,52,85,64,74,75,80,60,92,82,74,83,82,81,74,73,77,72,84,75,75,126

Secondary structure (DSSP, 8-state):
---GGGPPPHHHHHSS-HHHHHHHHHHHHHH-TTS-HHHHHHHTT-S-HHHHHHHHHHHHHHHHHHHHHHHHHHHHHHHTSS---HHHHHHHHHHHHHHTTPPPPPHHHHHHHHHH-TT-----SPP--TT---S--GGGG--